Protein AF-A0A2D9WYK9-F1 (afdb_monomer)

Sequence (82 aa):
MNTIIIGSGPAGYTAAIYAARADLKPIIYTGLEPGGQLTTTTEVDNFPGYPSGVDGPTMMNELREQAERFGTKVEVDFISRV

Mean predicted aligned error: 2.54 Å

Radius of gyration: 12.8 Å; Cα contacts (8 Å, |Δi|>4): 150; chains: 1; bounding box: 32×23×36 Å

Foldseek 3Di:
DEAEFEAQALVRLVVLLVCLLVVNQYEYAHAPDHHPPQQVFQWDCPDPPCVPTDRSVVVSVVSVVSSVVSRYHYHHDHDPDD

Solvent-accessible surface area (backbone atoms only — not comparable to full-atom values): 4488 Å² total; per-residue (Å²): 124,85,42,76,39,84,36,33,28,71,68,34,30,52,52,31,34,54,38,12,72,67,72,36,59,19,37,34,28,20,34,95,49,66,27,33,78,42,52,78,39,74,72,39,71,82,53,90,89,35,94,83,38,44,38,22,47,59,54,37,49,53,42,48,50,52,13,42,75,48,54,25,45,81,40,90,42,70,84,91,77,133

pLDDT: mean 96.28, std 5.59, range [52.38, 98.75]

Nearest PDB structures (foldseek):
  4jnq-assembly1_A-2  TM=1.000E+00  e=6.177E-10  Brucella melitensis bv. 1 str. 16M
  5uth-assembly1_A  TM=9.844E-01  e=4.104E-10  Mycolicibacterium smegmatis MC2 155
  5usx-assembly1_A  TM=9.816E-01  e=6.613E-10  Vibrio vulnificus CMCP6
  2a87-assembly1_B  TM=9.694E-01  e=6.613E-10  Mycobacterium tuberculosis
  2q7v-assembly1_B  TM=9.587E-01  e=8.113E-10  Deinococcus radiodurans

Secondary structure (DSSP, 8-state):
---EEE--SHHHHHHHHHHHHTT---EEE--SSTTGGGGG-S-B-SSTT-TT-B-HHHHHHHHHHHHHHTTPEEE-------

Structure (mmCIF, N/CA/C/O backbone):
data_AF-A0A2D9WYK9-F1
#
_entry.id   AF-A0A2D9WYK9-F1
#
loop_
_atom_site.group_PDB
_atom_site.id
_atom_site.type_symbol
_atom_site.label_atom_id
_atom_site.label_alt_id
_atom_site.label_comp_id
_atom_site.label_asym_id
_atom_site.label_entity_id
_atom_site.label_seq_id
_atom_site.pdbx_PDB_ins_code
_atom_site.Cartn_x
_atom_site.Cartn_y
_atom_site.Cartn_z
_atom_site.occupancy
_atom_site.B_iso_or_equiv
_atom_site.auth_seq_id
_atom_site.auth_comp_id
_atom_site.auth_asym_id
_atom_site.auth_atom_id
_atom_site.pdbx_PDB_model_num
ATOM 1 N N . MET A 1 1 ? 1.408 -9.106 -21.374 1.00 52.38 1 MET A N 1
ATOM 2 C CA . MET A 1 1 ? 1.711 -7.747 -20.878 1.00 52.38 1 MET A CA 1
ATOM 3 C C . MET A 1 1 ? 2.249 -7.915 -19.476 1.00 52.38 1 MET A C 1
ATOM 5 O O . MET A 1 1 ? 1.617 -8.631 -18.715 1.00 52.38 1 MET A O 1
ATOM 9 N N . ASN A 1 2 ? 3.409 -7.336 -19.173 1.00 78.38 2 ASN A N 1
ATOM 10 C CA . ASN A 1 2 ? 3.993 -7.410 -17.836 1.00 78.38 2 ASN A CA 1
ATOM 11 C C . ASN A 1 2 ? 3.749 -6.055 -17.172 1.00 78.38 2 ASN A C 1
ATOM 13 O O . ASN A 1 2 ? 4.334 -5.060 -17.597 1.00 78.38 2 ASN A O 1
ATOM 17 N N . THR A 1 3 ? 2.855 -6.000 -16.188 1.00 95.56 3 THR A N 1
ATOM 18 C CA . THR A 1 3 ? 2.645 -4.790 -15.387 1.00 95.56 3 THR A CA 1
ATOM 19 C C . THR A 1 3 ? 3.623 -4.805 -14.222 1.00 95.56 3 THR A C 1
ATOM 21 O O . THR A 1 3 ? 3.580 -5.703 -13.384 1.00 95.56 3 THR A O 1
ATOM 24 N N . ILE A 1 4 ? 4.512 -3.815 -14.180 1.00 97.56 4 ILE A N 1
ATOM 25 C CA . ILE A 1 4 ? 5.487 -3.641 -13.103 1.00 97.56 4 ILE A CA 1
ATOM 26 C C . ILE A 1 4 ? 5.129 -2.372 -12.340 1.00 97.56 4 ILE A C 1
ATOM 28 O O . ILE A 1 4 ? 4.875 -1.329 -12.942 1.00 97.56 4 ILE A O 1
ATOM 32 N N . ILE A 1 5 ? 5.117 -2.473 -11.017 1.00 98.25 5 ILE A N 1
ATOM 33 C CA . ILE A 1 5 ? 4.891 -1.358 -10.102 1.00 98.25 5 ILE A CA 1
ATOM 34 C C . ILE A 1 5 ? 6.153 -1.210 -9.256 1.00 98.25 5 ILE A C 1
ATOM 36 O O . ILE A 1 5 ? 6.617 -2.172 -8.650 1.00 98.25 5 ILE A O 1
ATOM 40 N N . ILE A 1 6 ? 6.732 -0.012 -9.233 1.00 97.88 6 ILE A N 1
ATOM 41 C CA . ILE A 1 6 ? 7.928 0.293 -8.442 1.00 97.88 6 ILE A CA 1
ATOM 42 C C . ILE A 1 6 ? 7.495 1.204 -7.296 1.00 97.88 6 ILE A C 1
ATOM 44 O O . ILE A 1 6 ? 7.070 2.335 -7.528 1.00 97.88 6 ILE A O 1
ATOM 48 N N . GLY A 1 7 ? 7.596 0.698 -6.070 1.00 98.00 7 GLY A N 1
ATOM 49 C CA . GLY A 1 7 ? 7.174 1.378 -4.849 1.00 98.00 7 GLY A CA 1
ATOM 50 C C . GLY A 1 7 ? 5.960 0.713 -4.204 1.00 98.00 7 GLY A C 1
ATOM 51 O O . GLY A 1 7 ? 4.979 0.395 -4.869 1.00 98.00 7 GLY A O 1
ATOM 52 N N . SER A 1 8 ? 6.029 0.536 -2.884 1.00 98.12 8 SER A N 1
ATOM 53 C CA . SER A 1 8 ? 5.057 -0.216 -2.073 1.00 98.12 8 SER A CA 1
ATOM 54 C C . SER A 1 8 ? 4.294 0.639 -1.058 1.00 98.12 8 SER A C 1
ATOM 56 O O . SER A 1 8 ? 3.833 0.139 -0.041 1.00 98.12 8 SER A O 1
ATOM 58 N N . GLY A 1 9 ? 4.148 1.940 -1.314 1.00 98.25 9 GLY A N 1
ATOM 59 C CA . GLY A 1 9 ? 3.226 2.783 -0.549 1.00 98.25 9 GLY A CA 1
ATOM 60 C C . GLY A 1 9 ? 1.753 2.511 -0.902 1.00 98.25 9 GLY A C 1
ATOM 61 O O . GLY A 1 9 ? 1.461 1.672 -1.764 1.00 98.25 9 GLY A O 1
ATOM 62 N N . PRO A 1 10 ? 0.804 3.279 -0.333 1.00 98.06 10 PRO A N 1
ATOM 63 C CA . PRO A 1 10 ? -0.624 3.122 -0.625 1.00 98.06 10 PRO A CA 1
ATOM 64 C C . PRO A 1 10 ? -0.961 3.21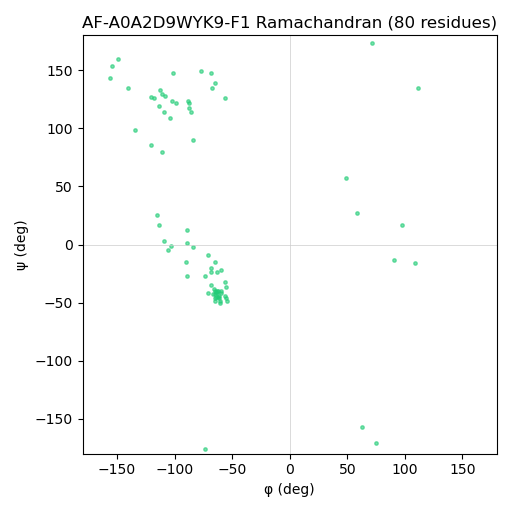7 -2.114 1.00 98.06 10 PRO A C 1
ATOM 66 O O . PRO A 1 10 ? -1.798 2.467 -2.616 1.00 98.06 10 PRO A O 1
ATOM 69 N N . ALA A 1 11 ? -0.269 4.097 -2.844 1.00 98.50 11 ALA A N 1
ATOM 70 C CA . ALA A 1 11 ? -0.429 4.240 -4.289 1.00 98.50 11 ALA A CA 1
ATOM 71 C C . ALA A 1 11 ? -0.038 2.960 -5.048 1.00 98.50 11 ALA A C 1
ATOM 73 O O . ALA A 1 11 ? -0.778 2.515 -5.925 1.00 98.50 11 ALA A O 1
ATOM 74 N N . GLY A 1 12 ? 1.094 2.348 -4.685 1.00 98.38 12 GLY A N 1
ATOM 75 C CA . GLY A 1 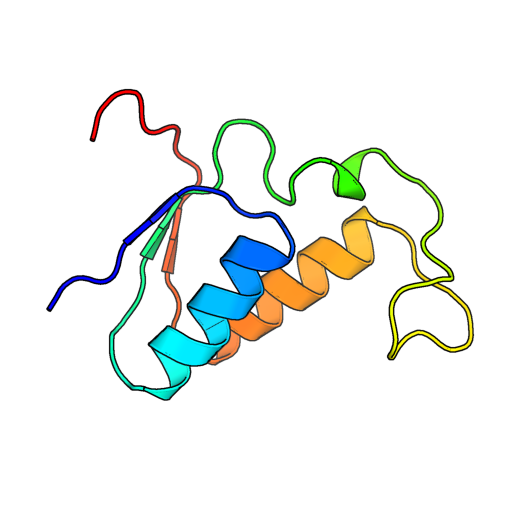12 ? 1.600 1.133 -5.322 1.00 98.38 12 GLY A CA 1
ATOM 76 C C . GLY A 1 12 ? 0.676 -0.058 -5.099 1.00 98.38 12 GLY A C 1
ATOM 77 O O . GLY A 1 12 ? 0.273 -0.713 -6.061 1.00 98.38 12 GLY A O 1
ATOM 78 N N . TYR A 1 13 ? 0.258 -0.292 -3.851 1.00 98.62 13 TYR A N 1
ATOM 79 C CA . TYR A 1 13 ? -0.686 -1.371 -3.555 1.00 98.62 13 TYR A CA 1
ATOM 80 C C . TYR A 1 13 ? -2.062 -1.136 -4.178 1.00 98.62 13 TYR A C 1
ATOM 82 O O . TYR A 1 13 ? -2.637 -2.072 -4.727 1.00 98.62 13 TYR A O 1
ATOM 90 N N . THR A 1 14 ? -2.565 0.102 -4.203 1.00 98.69 14 THR A N 1
ATOM 91 C CA . THR A 1 14 ? -3.831 0.411 -4.892 1.00 98.69 14 THR A CA 1
ATOM 92 C C . THR A 1 14 ? -3.733 0.108 -6.389 1.00 98.69 14 THR A C 1
ATOM 94 O O . THR A 1 14 ? -4.608 -0.562 -6.940 1.00 98.69 14 THR A O 1
ATOM 97 N N . ALA A 1 15 ? -2.653 0.529 -7.055 1.00 98.69 15 ALA A N 1
ATOM 98 C CA . ALA A 1 15 ? -2.422 0.207 -8.463 1.00 98.69 15 ALA A CA 1
ATOM 99 C C . ALA A 1 15 ? -2.340 -1.312 -8.696 1.00 98.69 15 ALA A C 1
ATOM 101 O O . ALA A 1 15 ? -2.936 -1.824 -9.646 1.00 98.69 15 ALA A O 1
ATOM 102 N N . ALA A 1 16 ? -1.661 -2.036 -7.803 1.00 98.44 16 ALA A N 1
ATOM 103 C CA . ALA A 1 16 ? -1.512 -3.484 -7.879 1.00 98.44 16 ALA A CA 1
ATOM 104 C C . ALA A 1 16 ? -2.851 -4.210 -7.732 1.00 98.44 16 ALA A C 1
ATOM 106 O O . ALA A 1 16 ? -3.168 -5.069 -8.550 1.00 98.44 16 ALA A O 1
ATOM 107 N N . ILE A 1 17 ? -3.681 -3.805 -6.765 1.00 98.75 17 ILE A N 1
ATOM 108 C CA . ILE A 1 17 ? -5.034 -4.340 -6.566 1.00 98.75 17 ILE A CA 1
ATOM 109 C C . ILE A 1 17 ? -5.851 -4.226 -7.858 1.00 98.75 17 ILE A C 1
ATOM 111 O O . ILE A 1 17 ? -6.458 -5.206 -8.294 1.00 98.75 17 ILE A O 1
ATOM 115 N N . TYR A 1 18 ? -5.856 -3.056 -8.500 1.00 98.56 18 TYR A N 1
ATOM 116 C CA . TYR A 1 18 ? -6.627 -2.855 -9.730 1.00 98.56 18 TYR A CA 1
ATOM 117 C C . TYR A 1 18 ? -6.039 -3.605 -10.929 1.00 98.56 18 TYR A C 1
ATOM 119 O O . TYR A 1 18 ? -6.793 -4.225 -11.679 1.00 98.56 18 TYR A O 1
ATOM 127 N N . ALA A 1 19 ? -4.715 -3.608 -11.094 1.00 98.31 19 ALA A N 1
ATOM 128 C CA . ALA A 1 19 ? -4.061 -4.355 -12.166 1.00 98.31 19 ALA A CA 1
ATOM 129 C C . ALA A 1 19 ? -4.278 -5.872 -12.027 1.00 98.31 19 ALA A C 1
ATOM 131 O O . ALA A 1 19 ? -4.570 -6.548 -13.014 1.00 98.31 19 ALA A O 1
ATOM 132 N N . ALA A 1 20 ? -4.195 -6.406 -10.807 1.00 98.06 20 ALA A N 1
ATOM 133 C CA . ALA A 1 20 ? -4.429 -7.817 -10.521 1.00 98.06 20 ALA A CA 1
ATOM 134 C C . ALA A 1 20 ? -5.887 -8.214 -10.797 1.00 98.06 20 ALA A C 1
ATOM 136 O O . ALA A 1 20 ? -6.143 -9.214 -11.462 1.00 98.06 20 ALA A O 1
ATOM 137 N N . ARG A 1 21 ? -6.851 -7.373 -10.399 1.00 97.94 21 ARG A N 1
ATOM 138 C CA . ARG A 1 21 ? -8.277 -7.568 -10.720 1.00 97.94 21 ARG A CA 1
ATOM 139 C C . ARG A 1 21 ? -8.591 -7.506 -12.217 1.00 97.94 21 ARG A C 1
ATOM 141 O O . ARG A 1 21 ? -9.604 -8.059 -12.634 1.00 97.94 21 ARG A O 1
ATOM 148 N N . ALA A 1 22 ? -7.748 -6.845 -13.004 1.00 97.62 22 ALA A N 1
ATOM 149 C CA . ALA A 1 22 ? -7.827 -6.807 -14.462 1.00 97.62 22 ALA A CA 1
ATOM 150 C C . ALA A 1 22 ? -7.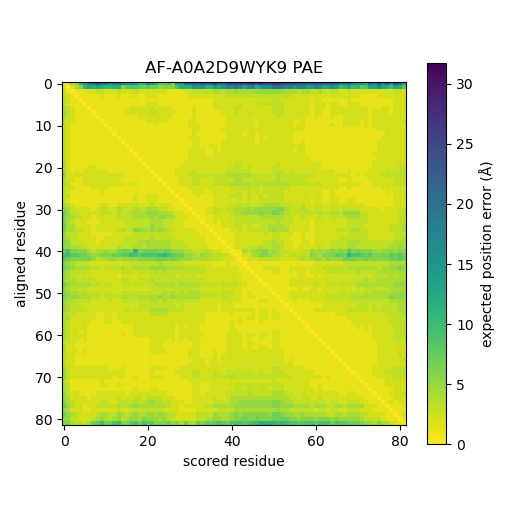051 -7.957 -15.147 1.00 97.62 22 ALA A C 1
ATOM 152 O O . ALA A 1 22 ? -6.834 -7.901 -16.354 1.00 97.62 22 ALA A O 1
ATOM 153 N N . ASP A 1 23 ? -6.621 -8.977 -14.392 1.00 96.44 23 ASP A N 1
ATOM 154 C CA . ASP A 1 23 ? -5.841 -10.136 -14.862 1.00 96.44 23 ASP A CA 1
ATOM 155 C C . ASP A 1 23 ? -4.497 -9.767 -15.530 1.00 96.44 23 ASP A C 1
ATOM 157 O O . ASP A 1 23 ? -3.950 -10.498 -16.357 1.00 96.44 23 ASP A O 1
ATOM 161 N N . LEU A 1 24 ? -3.911 -8.623 -15.150 1.00 97.44 24 LEU A N 1
ATOM 162 C CA . LEU A 1 24 ? -2.620 -8.163 -15.686 1.00 97.44 24 LEU A CA 1
ATOM 163 C C . LEU A 1 24 ? -1.403 -8.770 -14.974 1.00 97.44 24 LEU A C 1
ATOM 165 O O . LEU A 1 24 ? -0.270 -8.489 -15.364 1.00 97.44 24 LEU A O 1
ATOM 169 N N . LYS A 1 25 ? -1.631 -9.597 -13.943 1.00 97.00 25 LYS A N 1
ATOM 170 C CA . LYS A 1 25 ? -0.600 -10.339 -13.189 1.00 97.00 25 LYS 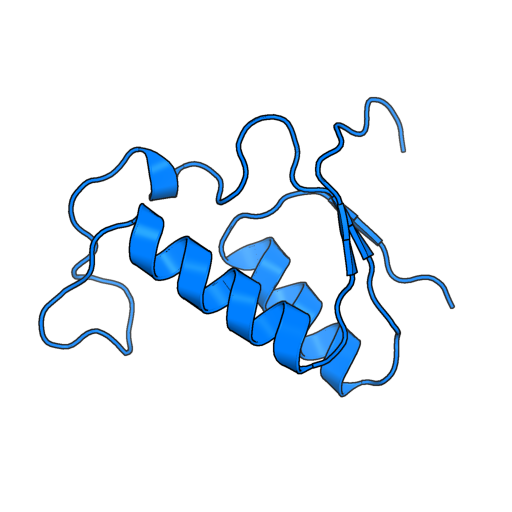A CA 1
ATOM 171 C C . LYS A 1 25 ? 0.567 -9.437 -12.742 1.00 97.00 25 LYS A C 1
ATOM 173 O O . LYS A 1 25 ? 1.711 -9.681 -13.134 1.00 97.00 25 LYS A O 1
ATOM 178 N N . PRO A 1 26 ? 0.292 -8.359 -11.982 1.00 98.31 26 PRO A N 1
ATOM 179 C CA . PRO A 1 26 ? 1.301 -7.364 -11.650 1.00 98.31 26 PRO A CA 1
ATOM 180 C C . PRO A 1 26 ? 2.375 -7.915 -10.708 1.00 98.31 26 PRO A C 1
ATOM 182 O O . PRO A 1 26 ? 2.095 -8.727 -9.821 1.00 98.31 26 PRO A O 1
ATOM 185 N N . ILE A 1 27 ? 3.593 -7.399 -10.868 1.00 98.19 27 ILE A N 1
ATOM 186 C CA . ILE A 1 27 ? 4.685 -7.542 -9.900 1.00 98.19 27 ILE A CA 1
ATOM 187 C C . ILE A 1 27 ? 4.942 -6.167 -9.283 1.00 98.19 27 ILE A C 1
ATOM 189 O O . ILE A 1 27 ? 5.098 -5.186 -10.015 1.00 98.19 27 ILE A O 1
ATOM 193 N N . ILE A 1 28 ? 4.985 -6.090 -7.954 1.00 98.25 28 ILE A N 1
ATOM 194 C CA . ILE A 1 28 ? 5.365 -4.886 -7.214 1.00 98.25 28 ILE A CA 1
ATOM 195 C C . ILE A 1 28 ? 6.746 -5.079 -6.586 1.00 98.25 28 ILE A C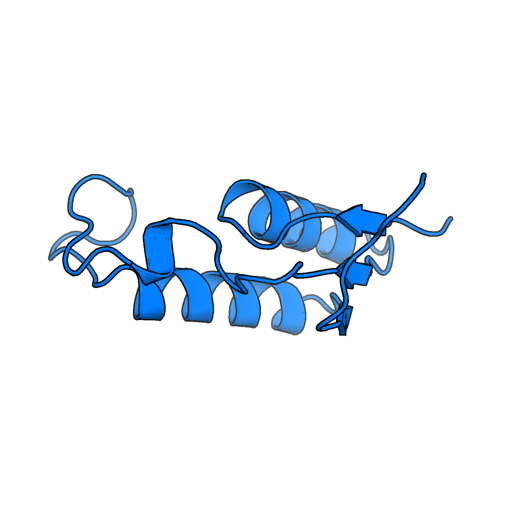 1
ATOM 197 O O . ILE A 1 28 ? 6.978 -6.059 -5.883 1.00 98.25 28 ILE A O 1
ATOM 201 N N . TYR A 1 29 ? 7.653 -4.137 -6.836 1.00 98.00 29 TYR A N 1
ATOM 202 C CA . TYR A 1 29 ? 8.958 -4.066 -6.183 1.00 98.00 29 TYR A CA 1
ATOM 203 C C . TYR A 1 29 ? 8.899 -3.057 -5.045 1.00 98.00 29 TYR A C 1
ATOM 205 O O . TYR A 1 29 ? 8.555 -1.890 -5.262 1.00 98.00 29 TYR A O 1
ATOM 213 N N . THR A 1 30 ? 9.200 -3.497 -3.825 1.00 97.50 30 THR A N 1
ATOM 214 C CA . THR A 1 30 ? 8.905 -2.692 -2.636 1.00 97.50 30 THR A CA 1
ATOM 215 C C . THR A 1 30 ? 9.827 -1.499 -2.449 1.00 97.50 30 THR A C 1
ATOM 217 O O . THR A 1 30 ? 9.398 -0.512 -1.850 1.00 97.50 30 THR A O 1
ATOM 220 N N . GLY A 1 31 ? 11.056 -1.577 -2.964 1.00 95.00 31 GLY A N 1
ATOM 221 C CA . GLY A 1 31 ? 12.141 -0.685 -2.583 1.00 95.00 31 GLY A CA 1
ATOM 222 C C . GLY A 1 31 ? 12.703 -1.024 -1.200 1.00 95.00 31 GLY A C 1
ATOM 223 O O . GLY A 1 31 ? 12.358 -2.045 -0.602 1.00 95.00 31 GLY A O 1
ATOM 224 N N . LEU A 1 32 ? 13.571 -0.141 -0.702 1.00 94.44 32 LEU A N 1
ATOM 225 C CA . LEU A 1 32 ? 14.278 -0.299 0.576 1.00 94.44 32 LEU A CA 1
ATOM 226 C C . LEU A 1 32 ? 13.357 -0.201 1.802 1.00 94.44 32 LEU A C 1
ATOM 228 O O . LEU A 1 32 ? 13.685 -0.743 2.852 1.00 94.44 32 LEU A O 1
ATOM 232 N N . GLU A 1 33 ? 12.213 0.469 1.658 1.00 94.56 33 GLU A N 1
ATOM 233 C CA . GLU A 1 33 ? 11.220 0.670 2.716 1.00 94.56 33 GLU A CA 1
ATOM 234 C C . GLU A 1 33 ? 9.871 0.070 2.282 1.00 94.56 33 GLU A C 1
ATOM 236 O O . GLU A 1 33 ? 9.031 0.775 1.712 1.00 94.56 33 GLU A O 1
ATOM 241 N N . PRO A 1 34 ? 9.649 -1.242 2.496 1.00 95.75 34 PRO A N 1
ATOM 242 C CA . PRO A 1 34 ? 8.361 -1.868 2.231 1.00 95.75 34 PRO A CA 1
ATOM 243 C C . PRO A 1 34 ? 7.233 -1.177 2.997 1.00 95.75 34 PRO A C 1
ATOM 245 O O . PRO A 1 34 ? 7.314 -1.040 4.209 1.00 95.75 34 PRO A O 1
ATOM 248 N N . GLY A 1 35 ? 6.178 -0.755 2.298 1.00 94.31 35 GLY A N 1
ATOM 249 C CA . GLY A 1 35 ? 5.081 0.026 2.881 1.00 94.31 35 GLY A CA 1
ATOM 250 C C . GLY A 1 35 ? 5.280 1.549 2.800 1.00 94.31 35 GLY A C 1
ATOM 251 O O . GLY A 1 35 ? 4.326 2.313 2.954 1.00 94.31 35 GLY A O 1
ATOM 252 N N . GLY A 1 36 ? 6.492 2.014 2.483 1.00 95.75 36 GLY A N 1
ATOM 253 C CA . GLY A 1 36 ? 6.826 3.433 2.383 1.00 95.75 36 GLY A CA 1
ATOM 254 C C . GLY A 1 36 ? 6.665 4.192 3.702 1.00 95.75 36 GLY A C 1
ATOM 255 O O . GLY A 1 36 ? 6.653 3.616 4.781 1.00 95.75 36 GLY A O 1
ATOM 256 N N . GLN A 1 37 ? 6.492 5.511 3.614 1.00 96.56 37 GLN A N 1
ATOM 257 C CA . GLN A 1 37 ? 6.545 6.414 4.774 1.00 96.56 37 GLN A CA 1
ATOM 258 C C . GLN A 1 37 ? 5.518 6.117 5.879 1.00 96.56 37 GLN A C 1
ATOM 260 O O . GLN A 1 37 ? 5.723 6.508 7.024 1.00 96.56 37 GLN A O 1
ATOM 265 N N . LEU A 1 38 ? 4.412 5.425 5.579 1.00 95.75 38 LEU A N 1
ATOM 266 C CA . LEU A 1 38 ? 3.442 5.073 6.616 1.00 95.75 38 LEU A CA 1
ATOM 267 C C . LEU A 1 38 ? 3.999 4.042 7.605 1.00 95.75 38 LEU A C 1
ATOM 269 O O . LEU A 1 38 ? 3.550 4.005 8.741 1.00 95.75 38 LEU A O 1
ATOM 273 N N . THR A 1 39 ? 5.035 3.272 7.270 1.00 93.94 39 THR A N 1
ATOM 274 C CA . THR A 1 39 ? 5.631 2.349 8.251 1.00 93.94 39 THR A CA 1
ATOM 275 C C . THR A 1 39 ? 6.408 3.053 9.362 1.00 93.94 39 THR A C 1
ATOM 277 O O . THR A 1 39 ? 6.811 2.402 10.321 1.00 93.94 39 THR A O 1
ATOM 280 N N . THR A 1 40 ? 6.631 4.367 9.253 1.00 93.50 40 THR A N 1
ATOM 281 C CA . THR A 1 40 ? 7.317 5.165 10.277 1.00 93.50 40 THR A CA 1
ATOM 282 C C . THR A 1 40 ? 6.365 6.014 11.121 1.00 93.50 40 THR A C 1
ATOM 284 O O . THR A 1 40 ? 6.836 6.726 12.005 1.00 93.50 40 THR A O 1
ATOM 287 N N . THR A 1 41 ? 5.051 5.983 10.857 1.00 91.56 41 THR A N 1
ATOM 288 C CA . THR A 1 41 ? 4.046 6.672 11.686 1.00 91.56 41 THR A CA 1
ATOM 289 C C . THR A 1 41 ? 3.338 5.699 12.622 1.00 91.56 41 THR A C 1
ATOM 291 O O . THR A 1 41 ? 3.128 4.534 12.287 1.00 91.56 41 THR A O 1
ATOM 294 N N . THR A 1 42 ? 2.949 6.185 13.798 1.00 90.69 42 THR A N 1
ATOM 295 C CA . THR A 1 42 ? 2.223 5.399 14.803 1.00 90.69 42 THR A CA 1
ATOM 296 C C . THR A 1 42 ? 0.713 5.457 14.635 1.00 90.69 42 THR A C 1
ATOM 298 O O . THR A 1 42 ? 0.039 4.527 15.052 1.00 90.69 42 THR A O 1
ATOM 301 N N . GLU A 1 43 ? 0.180 6.529 14.050 1.00 94.94 43 GLU A N 1
ATOM 302 C CA . GLU A 1 43 ? -1.262 6.784 13.998 1.00 94.94 43 GLU A CA 1
ATOM 303 C C . GLU A 1 43 ? -1.656 7.362 12.635 1.00 94.94 43 GLU A C 1
ATOM 305 O O . GLU A 1 43 ? -0.971 8.232 12.078 1.00 94.94 43 GLU A O 1
ATOM 310 N N . VAL A 1 44 ? -2.744 6.829 12.082 1.00 97.62 44 VAL A N 1
ATOM 311 C CA . VAL A 1 44 ? -3.376 7.244 10.831 1.00 97.62 44 VAL A CA 1
ATOM 312 C C . VAL A 1 44 ? -4.887 7.328 11.063 1.00 97.62 44 VAL A C 1
ATOM 314 O O . VAL A 1 44 ? -5.599 6.330 10.977 1.00 97.62 44 VAL A O 1
ATOM 317 N N . ASP A 1 45 ? -5.385 8.543 11.299 1.00 97.44 45 ASP A N 1
ATOM 318 C CA . ASP A 1 45 ? -6.811 8.793 11.597 1.00 97.44 45 ASP A CA 1
ATOM 319 C C . ASP A 1 45 ? -7.593 9.415 10.439 1.00 97.44 45 ASP A C 1
ATOM 321 O O . ASP A 1 45 ? -8.800 9.644 10.519 1.00 97.44 45 ASP A O 1
ATOM 325 N N . ASN A 1 46 ? -6.901 9.744 9.351 1.00 96.50 46 ASN A N 1
ATOM 326 C CA . ASN A 1 46 ? -7.474 10.452 8.209 1.00 96.50 46 ASN A CA 1
ATOM 327 C C . ASN A 1 46 ? -7.618 9.574 6.959 1.00 96.50 46 ASN A C 1
ATOM 329 O O . ASN A 1 46 ? -8.059 10.072 5.920 1.00 96.50 46 ASN A O 1
ATOM 333 N N . PHE A 1 47 ? -7.279 8.283 7.043 1.00 97.31 47 PHE A N 1
ATOM 334 C CA . PHE A 1 47 ? -7.512 7.349 5.950 1.00 97.31 47 PHE A CA 1
ATOM 335 C C . PHE A 1 47 ? -8.922 6.743 6.056 1.00 97.31 47 PHE A C 1
ATOM 337 O O . PHE A 1 47 ? -9.263 6.130 7.072 1.00 97.31 47 PHE A O 1
ATOM 344 N N . PRO A 1 48 ? -9.775 6.896 5.029 1.00 97.50 48 PRO A N 1
ATOM 345 C CA . PRO A 1 48 ? -11.147 6.407 5.084 1.00 97.50 48 PRO A CA 1
ATOM 346 C C . PRO A 1 48 ? -11.190 4.877 5.183 1.00 97.50 48 PRO A C 1
ATOM 348 O O . PRO A 1 48 ? -10.460 4.182 4.483 1.00 97.50 48 PRO A O 1
ATOM 351 N N . GLY A 1 49 ? -12.093 4.355 6.016 1.00 96.69 49 GLY A N 1
ATOM 352 C CA . GLY A 1 49 ? -12.228 2.916 6.283 1.00 96.69 49 GLY A CA 1
ATOM 353 C C . GLY A 1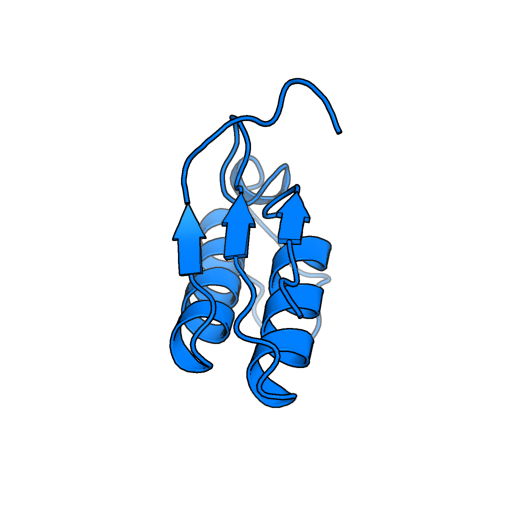 49 ? -11.760 2.493 7.678 1.00 96.69 49 GLY A C 1
ATOM 354 O O . GLY A 1 49 ? -12.185 1.440 8.145 1.00 96.69 49 GLY A O 1
ATOM 355 N N . TYR A 1 50 ? -11.003 3.346 8.375 1.00 97.69 50 TYR A N 1
ATOM 356 C CA . TYR A 1 50 ? -10.564 3.136 9.757 1.00 97.69 50 TYR A CA 1
ATOM 357 C C . TYR A 1 50 ? -11.258 4.128 10.709 1.00 97.69 50 TYR A C 1
ATOM 359 O O . TYR A 1 50 ? -10.677 5.145 11.079 1.00 97.69 50 TYR A O 1
ATOM 367 N N . PRO A 1 51 ? -12.521 3.886 11.114 1.00 97.12 51 PRO A N 1
ATOM 368 C CA . PRO A 1 51 ? -13.283 4.823 11.952 1.00 97.12 51 PRO A CA 1
ATOM 369 C C . PRO A 1 51 ? -12.708 5.016 13.363 1.00 97.12 51 PRO A C 1
ATOM 371 O O . PRO A 1 51 ? -13.107 5.946 14.058 1.00 97.12 51 PRO A O 1
ATOM 374 N N . SER A 1 52 ? -11.807 4.134 13.797 1.00 97.44 52 SER A N 1
ATOM 375 C CA . SER A 1 52 ? -11.110 4.208 15.086 1.00 97.44 52 SER A CA 1
ATOM 376 C C . SER A 1 52 ? -9.608 4.465 14.929 1.00 97.44 52 SER A C 1
ATOM 378 O O . SER A 1 52 ? -8.868 4.215 15.874 1.00 97.44 52 SER A O 1
ATOM 380 N N . GLY A 1 53 ? -9.174 4.920 13.748 1.00 97.38 53 GLY A N 1
ATOM 381 C CA . GLY A 1 53 ? -7.759 5.010 13.404 1.00 97.38 53 GLY A CA 1
ATOM 382 C C . GLY A 1 53 ? -7.118 3.639 13.179 1.00 97.38 53 GLY A C 1
ATOM 383 O O . GLY A 1 53 ? -7.742 2.588 13.362 1.00 97.38 53 GLY A O 1
ATOM 384 N N . VAL A 1 54 ? -5.866 3.658 12.736 1.00 98.00 54 VAL A N 1
ATOM 385 C CA . VAL A 1 54 ? -5.005 2.481 12.561 1.00 98.00 54 VAL A CA 1
ATOM 386 C C . VAL A 1 54 ? -3.545 2.918 12.659 1.00 98.00 54 VAL A C 1
ATOM 388 O O . VAL A 1 54 ? -3.225 4.070 12.360 1.00 98.00 54 VAL A O 1
ATOM 391 N N . ASP A 1 55 ? -2.637 2.031 13.061 1.00 97.88 55 ASP A N 1
ATOM 392 C CA . ASP A 1 55 ? -1.210 2.320 12.926 1.00 97.88 55 ASP A CA 1
ATOM 393 C C . ASP A 1 55 ? -0.745 2.139 11.473 1.00 97.88 55 ASP A C 1
ATOM 395 O O . ASP A 1 55 ? -1.276 1.332 10.702 1.00 97.88 55 ASP A O 1
ATOM 399 N N . GLY A 1 56 ? 0.257 2.921 11.076 1.00 97.50 56 GLY A N 1
ATOM 400 C CA . GLY A 1 56 ? 0.726 2.935 9.696 1.00 97.50 56 GLY A CA 1
ATOM 401 C C . GLY A 1 56 ? 1.271 1.583 9.200 1.00 97.50 56 GLY A C 1
ATOM 402 O O . GLY A 1 56 ? 0.887 1.164 8.103 1.00 97.50 56 GLY A O 1
ATOM 403 N N . PRO A 1 57 ? 2.101 0.849 9.973 1.00 97.38 57 PRO A N 1
ATOM 404 C CA . PRO A 1 57 ? 2.519 -0.509 9.624 1.00 97.38 57 PRO A CA 1
ATOM 405 C C . PRO A 1 57 ? 1.357 -1.482 9.381 1.00 97.38 57 PRO A C 1
ATOM 407 O O . PRO A 1 57 ? 1.368 -2.185 8.366 1.00 97.38 57 PRO A O 1
ATOM 410 N N . THR A 1 58 ? 0.345 -1.499 10.254 1.00 97.62 58 THR A N 1
ATOM 411 C CA . THR A 1 58 ? -0.846 -2.349 10.091 1.00 97.62 58 THR A CA 1
ATOM 412 C C . THR A 1 58 ? -1.589 -2.005 8.806 1.0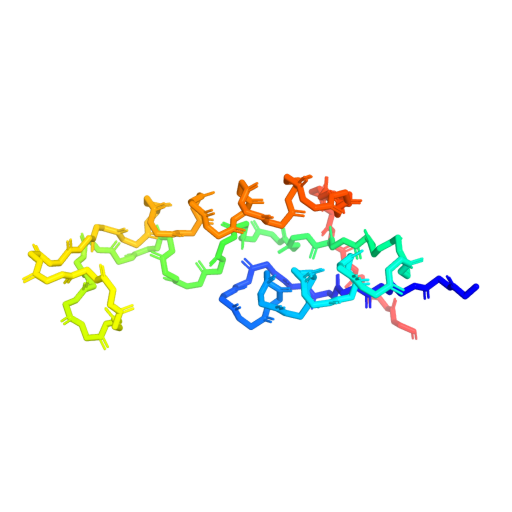0 97.62 58 THR A C 1
ATOM 414 O O . THR A 1 58 ? -1.828 -2.895 7.989 1.00 97.62 58 THR A O 1
ATOM 417 N N . MET A 1 59 ? -1.857 -0.719 8.555 1.00 98.06 59 MET A N 1
ATOM 418 C CA . MET A 1 59 ? -2.514 -0.274 7.322 1.00 98.06 59 MET A CA 1
ATOM 419 C C . MET A 1 59 ? -1.751 -0.721 6.064 1.00 98.06 59 MET A C 1
ATOM 421 O O . MET A 1 59 ? -2.346 -1.203 5.096 1.00 98.06 59 MET A O 1
ATOM 425 N N . MET A 1 60 ? -0.421 -0.585 6.059 1.00 98.00 60 MET A N 1
ATOM 426 C CA . MET A 1 60 ? 0.394 -0.999 4.915 1.00 98.00 60 MET A CA 1
ATOM 427 C C . MET A 1 60 ? 0.413 -2.514 4.720 1.00 98.00 60 MET A C 1
ATOM 429 O O . MET A 1 60 ? 0.429 -2.978 3.576 1.00 98.00 60 MET A O 1
ATOM 433 N N . ASN A 1 61 ? 0.387 -3.284 5.809 1.00 97.88 61 ASN A N 1
ATOM 434 C CA . ASN A 1 61 ? 0.283 -4.733 5.733 1.00 97.88 61 ASN A CA 1
ATOM 435 C C . ASN A 1 61 ? -1.078 -5.175 5.171 1.00 97.88 61 ASN A C 1
ATOM 437 O O . ASN A 1 61 ? -1.111 -6.024 4.284 1.00 97.88 61 ASN A O 1
ATOM 441 N N . GLU A 1 62 ? -2.180 -4.556 5.597 1.00 98.38 62 GLU A N 1
ATOM 442 C CA . GLU A 1 62 ? -3.519 -4.855 5.071 1.00 98.38 62 GLU A CA 1
ATOM 443 C C . GLU A 1 62 ? -3.633 -4.552 3.565 1.00 98.38 62 GLU A C 1
ATOM 445 O O . GLU A 1 62 ? -4.193 -5.345 2.802 1.00 98.38 62 GLU A O 1
ATOM 450 N N . LEU A 1 63 ? -3.038 -3.447 3.097 1.00 98.50 63 LEU A N 1
ATOM 451 C CA . LEU A 1 63 ? -2.973 -3.123 1.667 1.00 98.50 63 LEU A CA 1
ATOM 452 C C . LEU A 1 63 ? -2.137 -4.138 0.872 1.00 98.50 63 LEU A C 1
ATOM 454 O O . LEU A 1 63 ? -2.528 -4.526 -0.235 1.00 98.50 63 LEU A O 1
ATOM 458 N N . ARG A 1 64 ? -1.007 -4.592 1.433 1.00 98.50 64 ARG A N 1
ATOM 459 C CA . ARG A 1 64 ? -0.180 -5.657 0.844 1.00 98.50 64 ARG A CA 1
ATOM 460 C C . ARG A 1 64 ? -0.972 -6.955 0.715 1.00 98.50 64 ARG A C 1
ATOM 462 O O . ARG A 1 64 ? -1.029 -7.526 -0.373 1.00 98.50 64 ARG A O 1
ATOM 469 N N . GLU A 1 65 ? -1.624 -7.385 1.792 1.00 98.62 65 GLU A N 1
ATOM 470 C CA . GLU A 1 65 ? -2.445 -8.600 1.822 1.00 98.62 65 GLU A CA 1
ATOM 471 C C . GLU A 1 65 ? -3.599 -8.530 0.816 1.00 98.62 65 GLU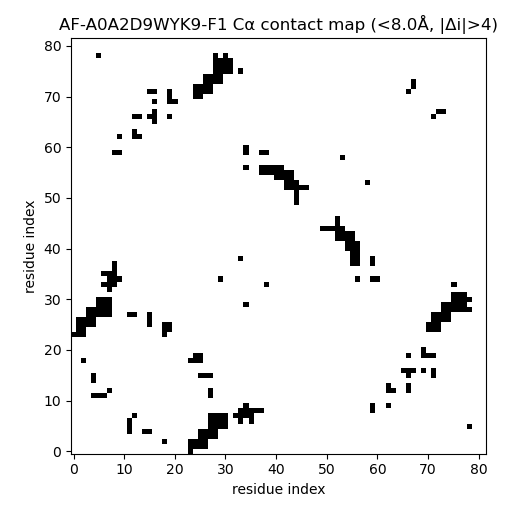 A C 1
ATOM 473 O O . GLU A 1 65 ? -3.882 -9.506 0.117 1.00 98.62 65 GLU A O 1
ATOM 478 N N . GLN A 1 66 ? -4.241 -7.366 0.672 1.00 98.69 66 GLN A N 1
ATOM 479 C CA . GLN A 1 66 ? -5.282 -7.172 -0.333 1.00 98.69 66 GLN A CA 1
ATOM 480 C C . GLN A 1 66 ? -4.732 -7.298 -1.764 1.00 98.69 66 GLN A C 1
ATOM 482 O O . GLN A 1 66 ? -5.384 -7.912 -2.613 1.00 98.69 66 GLN A O 1
ATOM 487 N N . ALA A 1 67 ? -3.546 -6.751 -2.045 1.00 98.62 67 ALA A N 1
ATOM 488 C CA . ALA A 1 67 ? -2.901 -6.882 -3.350 1.00 98.62 67 ALA A CA 1
ATOM 489 C C . ALA A 1 67 ? -2.528 -8.344 -3.664 1.00 98.62 67 ALA A C 1
ATOM 491 O O . ALA A 1 67 ? -2.820 -8.832 -4.763 1.00 98.62 67 ALA A O 1
ATOM 492 N N . GLU A 1 68 ? -1.932 -9.054 -2.701 1.00 98.38 68 GLU A N 1
ATOM 493 C CA . GLU A 1 68 ? -1.563 -10.474 -2.812 1.00 98.38 68 GLU A CA 1
ATOM 494 C C . GLU A 1 68 ? -2.794 -11.369 -2.995 1.00 98.38 68 GLU A C 1
ATOM 496 O O . GLU A 1 68 ? -2.791 -12.255 -3.851 1.00 98.38 68 GLU A O 1
ATOM 501 N N . ARG A 1 69 ? -3.894 -11.086 -2.281 1.00 98.56 69 ARG A N 1
ATOM 502 C CA . ARG A 1 69 ? -5.170 -11.809 -2.406 1.00 98.56 69 ARG A CA 1
ATOM 503 C C . ARG A 1 69 ? -5.721 -11.812 -3.835 1.00 98.56 69 ARG A C 1
ATOM 505 O O . ARG A 1 69 ? -6.376 -12.778 -4.223 1.00 98.56 69 ARG A O 1
ATOM 512 N N . PHE A 1 70 ? -5.485 -10.753 -4.613 1.00 98.12 70 PHE A N 1
ATOM 513 C CA . PHE A 1 70 ? -5.898 -10.683 -6.022 1.00 98.12 70 PHE A CA 1
ATOM 514 C C . PHE A 1 70 ? -4.854 -11.233 -7.006 1.00 98.12 70 PHE A C 1
ATOM 516 O O . PHE A 1 70 ? -5.113 -11.242 -8.207 1.00 98.12 70 PHE A O 1
ATOM 523 N N . GLY A 1 71 ? -3.712 -11.728 -6.523 1.00 97.06 71 GLY A N 1
ATOM 524 C CA . GLY A 1 71 ? -2.676 -12.354 -7.347 1.00 97.06 71 GLY A CA 1
ATOM 525 C C . GLY A 1 71 ? -1.514 -11.434 -7.727 1.00 97.06 71 GLY A C 1
ATOM 526 O O . GLY A 1 71 ? -0.773 -11.755 -8.656 1.00 97.06 71 GLY A O 1
ATOM 527 N N . THR A 1 72 ? -1.334 -10.302 -7.037 1.00 98.31 72 THR A N 1
ATOM 528 C CA . THR A 1 72 ? -0.103 -9.503 -7.167 1.00 98.31 72 THR A CA 1
ATOM 529 C C . THR A 1 72 ? 1.078 -10.279 -6.595 1.00 98.31 72 THR A C 1
ATOM 531 O O . THR A 1 72 ? 0.994 -10.798 -5.483 1.00 98.31 72 THR A O 1
ATOM 534 N N . LYS A 1 73 ? 2.206 -10.302 -7.310 1.00 98.19 73 LYS A N 1
ATOM 535 C CA . LYS A 1 73 ? 3.482 -10.779 -6.765 1.00 98.19 73 LYS A CA 1
ATOM 536 C C . LYS A 1 73 ? 4.225 -9.620 -6.098 1.00 98.19 73 LYS A C 1
ATOM 538 O O . LYS A 1 73 ? 4.492 -8.621 -6.759 1.00 98.19 73 LYS A O 1
ATOM 543 N N . VAL A 1 74 ? 4.568 -9.754 -4.821 1.00 98.00 74 VAL A N 1
ATOM 544 C CA . VAL A 1 74 ? 5.336 -8.751 -4.067 1.00 98.00 74 VAL A CA 1
ATOM 545 C C . VAL A 1 74 ? 6.785 -9.213 -3.957 1.00 98.00 74 VAL A C 1
ATOM 547 O O . VAL A 1 74 ? 7.046 -10.306 -3.466 1.00 98.00 74 VAL A O 1
ATOM 550 N N . GLU A 1 75 ? 7.718 -8.389 -4.424 1.00 97.44 75 GLU A N 1
ATOM 551 C CA . GLU A 1 75 ? 9.155 -8.665 -4.409 1.00 97.44 75 GLU A CA 1
ATOM 552 C C . GLU A 1 75 ? 9.888 -7.587 -3.616 1.00 97.44 75 GLU A C 1
ATOM 554 O O . GLU A 1 75 ? 9.764 -6.388 -3.890 1.00 97.44 75 GLU A O 1
ATOM 559 N N . VAL A 1 76 ? 10.683 -8.020 -2.639 1.00 96.56 76 VAL A N 1
ATOM 560 C CA . VAL A 1 76 ? 11.548 -7.119 -1.878 1.00 96.56 76 VAL A CA 1
ATOM 561 C C . VAL A 1 76 ? 12.836 -6.917 -2.659 1.00 96.56 76 VAL A C 1
ATOM 563 O O . VAL A 1 76 ? 13.792 -7.672 -2.518 1.00 96.56 76 VAL A O 1
ATOM 566 N N . ASP A 1 77 ? 12.830 -5.903 -3.518 1.00 96.12 77 ASP A N 1
ATOM 567 C CA . ASP A 1 77 ? 13.984 -5.509 -4.320 1.00 96.12 77 ASP A CA 1
ATOM 568 C C . ASP A 1 77 ? 13.967 -3.997 -4.584 1.00 96.12 77 ASP A C 1
ATOM 570 O O . ASP A 1 77 ? 12.927 -3.328 -4.489 1.00 96.12 77 ASP A O 1
ATOM 574 N N . PHE A 1 78 ? 15.132 -3.457 -4.926 1.00 95.69 78 PHE A N 1
ATOM 575 C CA . PHE A 1 78 ? 15.338 -2.057 -5.260 1.00 95.69 78 PHE A CA 1
ATOM 576 C C . PHE A 1 78 ? 15.713 -1.905 -6.736 1.00 95.69 78 PHE A C 1
ATOM 578 O O . PHE A 1 78 ? 16.758 -2.365 -7.194 1.00 95.69 78 PHE A O 1
ATOM 585 N N . ILE A 1 79 ? 14.877 -1.182 -7.482 1.00 96.56 79 ILE A N 1
ATOM 586 C CA . ILE A 1 79 ? 15.119 -0.911 -8.898 1.00 96.56 79 ILE A CA 1
ATOM 587 C C . ILE A 1 79 ? 16.013 0.321 -9.044 1.00 96.56 79 ILE A C 1
ATOM 589 O O . ILE A 1 79 ? 15.614 1.438 -8.726 1.00 96.56 79 ILE A O 1
ATOM 593 N N . SER A 1 80 ? 17.224 0.118 -9.563 1.00 96.00 80 SER A N 1
ATOM 594 C CA . SER A 1 80 ? 18.229 1.175 -9.747 1.00 96.00 80 SER A CA 1
ATOM 595 C C . SER A 1 80 ? 18.160 1.884 -11.106 1.00 96.00 80 SER A C 1
ATOM 597 O O . SER A 1 80 ? 18.753 2.951 -11.268 1.00 96.00 80 SER A O 1
ATOM 599 N N . ARG A 1 81 ? 17.454 1.310 -12.090 1.00 94.00 81 ARG A N 1
ATOM 600 C CA . ARG A 1 81 ? 17.259 1.876 -13.435 1.00 94.00 81 ARG A CA 1
ATOM 601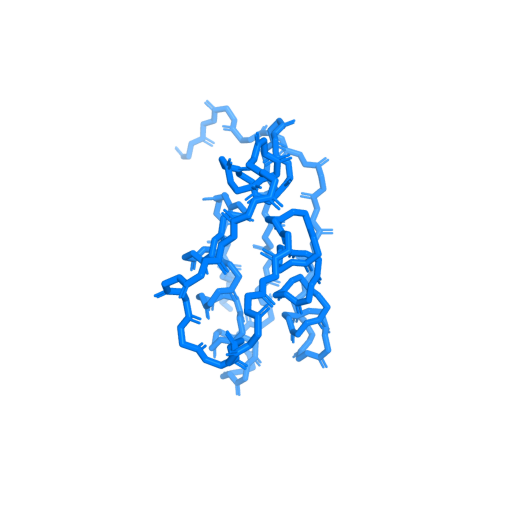 C C . ARG A 1 81 ? 15.988 1.321 -14.081 1.00 94.00 81 ARG A C 1
ATOM 603 O O . ARG A 1 81 ? 15.704 0.136 -13.915 1.00 94.00 81 ARG A O 1
ATOM 610 N N . VAL A 1 82 ? 15.282 2.169 -14.833 1.00 89.12 82 VAL A N 1
ATOM 611 C CA . VAL A 1 82 ? 14.121 1.820 -15.676 1.00 89.12 82 VAL A CA 1
ATOM 612 C C . VAL A 1 82 ? 14.526 1.829 -17.144 1.00 89.12 82 VAL A C 1
ATOM 614 O O . VAL A 1 82 ? 15.304 2.736 -17.518 1.00 89.12 82 VAL A O 1
#